Protein AF-A0A372RRL6-F1 (afdb_monomer_lite)

Foldseek 3Di:
DVVVVVVVVVVVVVVVVVVVVVCVVVVPCVCVVVVVVVVVVVVVVVVVVVVVVVLLVCLDPVSCVDPVCPPPDVVQVDSQNSVLVVCVVVVVVVLVVVCCCCPVVVVDDDDPPSPPDSHDDDDVVVVVVVVVVVVVVVVVVVVVVVVVVVPDDDDDDDDDDD

Secondary structure (DSSP, 8-state):
-HHHHHHHHHHHHHHHHHHHHHHHHTT-GGGHHHHHHHHHHHHHHHHHHHHHHHHHH--SGGGGGSGGGTTS-TTT--HHHHHHHHHHHHHHHHHHHHHIIIIIS--SPPPTTTT--SSPPP-HHHHHHHHHHHHHHHHHHHHHHHHHTT------------

pLDDT: mean 73.43, std 16.37, range [32.06, 94.75]

Radius of gyration: 29.28 Å; chains: 1; bounding box: 95×53×67 Å

Sequence (162 aa):
MKNLKMQIKSVQTERDRIEILLSEYLNDPTASTRNHAINQRYDAMWNLVKILLQEFDQTNESFLNSNTWKNVYRSQLTVEGVIQLKNCFSDGIVRMQAIYYEDVLKTRPTQPGRSKLGISRLKILNFQKELKEAKKNKKTTEYSQTMELRTQPQSIIEESSD

Structure (mmCIF, N/CA/C/O backbone):
data_AF-A0A372RRL6-F1
#
_entry.id   AF-A0A372RRL6-F1
#
loop_
_atom_site.group_PDB
_atom_site.id
_atom_site.type_symbol
_atom_site.label_atom_id
_atom_site.label_alt_id
_atom_site.label_comp_id
_atom_site.label_asym_id
_atom_site.label_entity_id
_atom_site.label_seq_id
_atom_site.pdbx_PDB_ins_code
_atom_site.Cartn_x
_atom_site.Cartn_y
_atom_site.Cartn_z
_atom_site.occupancy
_atom_site.B_iso_or_equiv
_atom_site.auth_seq_id
_atom_site.auth_comp_id
_atom_site.auth_asym_id
_atom_site.auth_atom_id
_atom_site.pdbx_PDB_model_num
ATOM 1 N N . MET A 1 1 ? 25.364 32.158 -26.503 1.00 56.59 1 MET A N 1
ATOM 2 C CA . MET A 1 1 ? 25.527 30.837 -27.165 1.00 56.59 1 MET A CA 1
ATOM 3 C C . MET A 1 1 ? 24.845 29.673 -26.424 1.00 56.59 1 MET A C 1
ATOM 5 O O . MET A 1 1 ? 24.100 28.942 -27.062 1.00 56.59 1 MET A O 1
ATOM 9 N N . LYS A 1 2 ? 25.017 29.497 -25.098 1.00 71.69 2 LYS A N 1
ATOM 10 C CA . LYS A 1 2 ? 24.359 28.403 -24.334 1.00 71.69 2 LYS A CA 1
ATOM 11 C C . LYS A 1 2 ? 22.819 28.430 -24.389 1.00 71.69 2 LYS A C 1
ATOM 13 O O . LYS A 1 2 ? 22.208 27.377 -24.513 1.00 71.69 2 LYS A O 1
ATOM 18 N N . ASN A 1 3 ? 22.210 29.619 -24.350 1.00 87.19 3 ASN A N 1
ATOM 19 C CA . ASN A 1 3 ? 20.752 29.791 -24.374 1.00 87.19 3 ASN A CA 1
ATOM 20 C C . ASN A 1 3 ? 20.128 29.330 -25.710 1.00 87.19 3 ASN A C 1
ATOM 22 O O . ASN A 1 3 ? 19.278 28.446 -25.707 1.00 87.19 3 ASN A O 1
ATOM 26 N N . LEU A 1 4 ? 20.658 29.802 -26.846 1.00 90.69 4 LEU A N 1
ATOM 27 C CA . LEU A 1 4 ? 20.205 29.394 -28.185 1.00 90.69 4 LEU A CA 1
ATOM 28 C C . LEU A 1 4 ? 20.269 27.871 -28.389 1.00 90.69 4 LEU A C 1
ATOM 30 O O . LEU A 1 4 ? 19.340 27.263 -28.904 1.00 90.69 4 LEU A O 1
ATOM 34 N N . LYS A 1 5 ? 21.348 27.228 -27.922 1.00 93.31 5 LYS A N 1
ATOM 35 C CA . LYS A 1 5 ? 21.511 25.768 -28.002 1.00 93.31 5 LYS A CA 1
ATOM 36 C C . LYS A 1 5 ? 20.446 25.015 -27.195 1.00 93.31 5 LYS A C 1
ATOM 38 O O . LYS A 1 5 ? 19.994 23.962 -27.633 1.00 93.31 5 LYS A O 1
ATOM 43 N N . MET A 1 6 ? 20.055 25.530 -26.026 1.00 92.75 6 MET A N 1
ATOM 44 C CA . MET A 1 6 ? 18.972 24.941 -25.229 1.00 92.75 6 MET A CA 1
ATOM 45 C C . MET A 1 6 ? 17.612 25.136 -25.897 1.00 92.75 6 MET A C 1
ATOM 47 O O . MET A 1 6 ? 16.834 24.189 -25.944 1.00 92.75 6 MET A O 1
ATOM 51 N N . GLN A 1 7 ? 17.354 26.315 -26.467 1.00 93.19 7 GLN A N 1
ATOM 52 C CA . GLN A 1 7 ? 16.123 26.583 -27.214 1.00 93.19 7 GLN A CA 1
ATOM 53 C C . GLN A 1 7 ? 15.995 25.658 -28.429 1.00 93.19 7 GLN A C 1
ATOM 55 O O . GLN A 1 7 ? 14.964 25.015 -28.594 1.00 93.19 7 GLN A O 1
ATOM 60 N N . ILE A 1 8 ? 17.065 25.498 -29.213 1.00 93.75 8 ILE A N 1
ATOM 61 C CA . ILE A 1 8 ? 17.093 24.581 -30.362 1.00 93.75 8 ILE A CA 1
ATOM 62 C C . ILE A 1 8 ? 16.804 23.142 -29.921 1.00 93.75 8 ILE A C 1
ATOM 64 O O . ILE A 1 8 ? 15.949 22.490 -30.511 1.00 93.75 8 ILE A O 1
ATOM 68 N N . LYS A 1 9 ? 17.445 22.659 -28.846 1.00 94.50 9 LYS A N 1
ATOM 69 C CA . LYS A 1 9 ? 17.163 21.319 -28.301 1.00 94.50 9 LYS A CA 1
ATOM 70 C C . LYS A 1 9 ? 15.717 21.161 -27.836 1.00 94.50 9 LYS A C 1
ATOM 72 O O . LYS A 1 9 ? 15.119 20.111 -28.053 1.00 94.50 9 LYS A O 1
ATOM 77 N N . SER A 1 10 ? 15.162 22.185 -27.193 1.00 91.00 10 SER A N 1
ATOM 78 C CA . SER A 1 10 ? 13.773 22.172 -26.739 1.00 91.00 10 SER A CA 1
ATOM 79 C C . SER A 1 10 ? 12.814 22.059 -27.921 1.00 91.00 10 SER A C 1
ATOM 81 O O . SER A 1 10 ? 11.921 21.222 -27.898 1.00 91.00 10 SER A O 1
ATOM 83 N N . VAL A 1 11 ? 13.034 22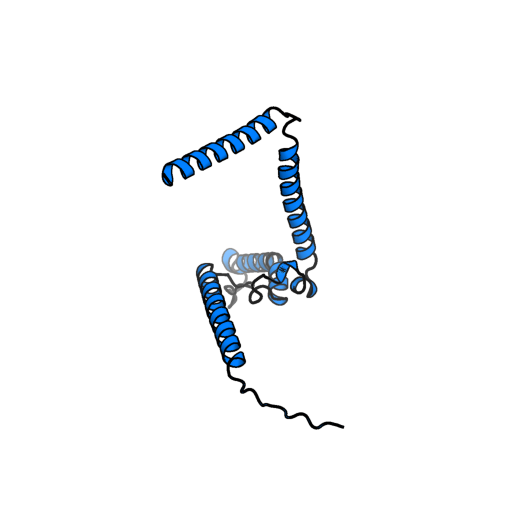.848 -28.976 1.00 94.31 11 VAL A N 1
ATOM 84 C CA . VAL A 1 11 ? 12.211 22.816 -30.195 1.00 94.31 11 VAL A CA 1
ATOM 85 C C . VAL A 1 11 ? 12.351 21.482 -30.927 1.00 94.31 11 VAL A C 1
ATOM 87 O O . VAL A 1 11 ? 11.351 20.936 -31.375 1.00 94.31 11 VAL A O 1
ATOM 90 N N . GLN A 1 12 ? 13.560 20.916 -31.004 1.00 90.44 12 GLN A N 1
ATOM 91 C CA . GLN A 1 12 ? 13.779 19.572 -31.555 1.00 90.44 12 GLN A CA 1
ATOM 92 C C . GLN A 1 12 ? 13.001 18.510 -30.770 1.00 90.44 12 GLN A C 1
ATOM 94 O O . GLN A 1 12 ? 12.332 17.678 -31.366 1.00 90.44 12 GLN A O 1
ATOM 99 N N . THR A 1 13 ? 13.006 18.598 -29.439 1.00 86.19 13 THR A N 1
ATOM 100 C CA . THR A 1 13 ? 12.255 17.669 -28.582 1.00 86.19 13 THR A CA 1
ATOM 101 C C . THR A 1 13 ? 10.743 17.791 -28.797 1.00 86.19 13 THR A C 1
ATOM 103 O O . THR A 1 13 ? 10.048 16.780 -28.839 1.00 86.19 13 THR A O 1
ATOM 106 N N . GLU A 1 14 ? 10.219 19.010 -28.948 1.00 85.56 14 GLU A N 1
ATOM 107 C CA . GLU A 1 14 ? 8.797 19.228 -29.247 1.00 85.56 14 GLU A CA 1
ATOM 108 C C . GLU A 1 14 ? 8.419 18.760 -30.658 1.00 85.56 14 GLU A C 1
ATOM 110 O O . GLU A 1 14 ? 7.386 18.116 -30.828 1.00 85.56 14 GLU A O 1
ATOM 115 N N . ARG A 1 15 ? 9.280 18.988 -31.660 1.00 89.69 15 ARG A N 1
ATOM 116 C CA . ARG A 1 15 ? 9.108 18.422 -33.007 1.00 89.69 15 ARG A CA 1
ATOM 117 C C . ARG A 1 15 ? 9.010 16.901 -32.940 1.00 89.69 15 ARG A C 1
ATOM 119 O O . ARG A 1 15 ? 8.083 16.337 -33.512 1.00 89.69 15 ARG A O 1
ATOM 126 N N . ASP A 1 16 ? 9.932 16.259 -32.227 1.00 81.94 16 ASP A N 1
ATOM 127 C CA . ASP A 1 16 ? 9.960 14.803 -32.111 1.00 81.94 16 ASP A CA 1
ATOM 128 C C . ASP A 1 16 ? 8.693 14.283 -31.421 1.00 81.94 16 ASP A C 1
ATOM 130 O O . ASP A 1 16 ? 8.149 13.280 -31.867 1.00 81.94 16 ASP A O 1
ATOM 134 N N . ARG A 1 17 ? 8.179 14.984 -30.393 1.00 82.19 17 ARG A N 1
ATOM 135 C CA . ARG A 1 17 ? 6.901 14.680 -29.714 1.00 82.19 17 ARG A CA 1
ATOM 136 C C . ARG A 1 17 ? 5.690 14.777 -30.647 1.00 82.19 17 ARG A C 1
ATOM 138 O O . ARG A 1 17 ? 4.871 13.861 -30.662 1.00 82.19 17 ARG A O 1
ATOM 145 N N . ILE A 1 18 ? 5.580 15.863 -31.416 1.00 83.44 18 ILE A N 1
ATOM 146 C CA . ILE A 1 18 ? 4.478 16.076 -32.372 1.00 83.44 18 ILE A CA 1
ATOM 147 C C . ILE A 1 18 ? 4.531 15.036 -33.494 1.00 83.44 18 ILE A C 1
ATOM 149 O O . ILE A 1 18 ? 3.496 14.518 -33.903 1.00 83.44 18 ILE A O 1
ATOM 153 N N . GLU A 1 19 ? 5.730 14.687 -33.958 1.00 82.19 19 GLU A N 1
ATOM 154 C CA . GLU A 1 19 ? 5.937 13.639 -34.957 1.00 82.19 19 GLU A CA 1
ATOM 155 C C . GLU A 1 19 ? 5.446 12.270 -34.451 1.00 82.19 19 GLU A C 1
ATOM 157 O O . GLU A 1 19 ? 4.845 11.532 -35.227 1.00 82.19 19 GLU A O 1
ATOM 162 N N . ILE A 1 20 ? 5.616 11.944 -33.153 1.00 75.19 20 ILE A N 1
ATOM 163 C CA . ILE A 1 20 ? 5.013 10.733 -32.547 1.00 75.19 20 ILE A CA 1
ATOM 164 C C . ILE A 1 20 ? 3.494 10.793 -32.660 1.00 75.19 20 ILE A C 1
ATOM 166 O O . ILE A 1 20 ? 2.878 9.889 -33.220 1.00 75.19 20 ILE A O 1
ATOM 170 N N . LEU A 1 21 ? 2.906 11.875 -32.149 1.00 75.56 21 LEU A N 1
ATOM 171 C CA . LEU A 1 21 ? 1.459 12.027 -32.054 1.00 75.56 21 LEU A CA 1
ATOM 172 C C . LEU A 1 21 ? 0.794 11.936 -33.434 1.00 75.56 21 LEU A C 1
ATOM 174 O O . LEU A 1 21 ? -0.250 11.308 -33.589 1.00 75.56 21 LEU A O 1
ATOM 178 N N . LEU A 1 22 ? 1.419 12.537 -34.449 1.00 80.56 22 LEU A N 1
ATOM 179 C CA . LEU A 1 22 ? 0.919 12.502 -35.817 1.00 80.56 22 LEU A CA 1
ATOM 180 C C . LEU A 1 22 ? 1.039 11.102 -36.433 1.00 80.56 22 LEU A C 1
ATOM 182 O O . LEU A 1 22 ? 0.110 10.661 -37.106 1.00 80.56 22 LEU A O 1
ATOM 186 N N . SER A 1 23 ? 2.141 10.388 -36.175 1.00 76.31 23 SER A N 1
ATOM 187 C CA . SER A 1 23 ? 2.310 9.008 -36.648 1.00 76.31 23 SER A CA 1
ATOM 188 C C . SER A 1 23 ? 1.300 8.036 -36.027 1.00 76.31 23 SER A C 1
ATOM 190 O O . SER A 1 23 ? 0.804 7.153 -36.724 1.00 76.31 23 SER A O 1
ATOM 192 N N . GLU A 1 24 ? 0.929 8.242 -34.757 1.00 70.69 24 GLU A N 1
ATOM 193 C CA . GLU A 1 24 ? -0.135 7.488 -34.082 1.00 70.69 24 GLU A CA 1
ATOM 194 C C . GLU A 1 24 ? -1.512 7.807 -34.674 1.00 70.69 24 GLU A C 1
ATOM 196 O O . GLU A 1 24 ? -2.264 6.895 -35.004 1.00 70.69 24 GLU A O 1
ATOM 201 N N . TYR A 1 25 ? -1.832 9.092 -34.869 1.00 75.00 25 TYR A N 1
ATOM 202 C CA . TYR A 1 25 ? -3.109 9.509 -35.458 1.00 75.00 25 TYR A CA 1
ATOM 203 C C . TYR A 1 25 ? -3.319 8.939 -36.870 1.00 75.00 25 TYR A C 1
ATOM 205 O O . TYR A 1 25 ? -4.434 8.572 -37.238 1.00 75.00 25 TYR A O 1
ATOM 213 N N . LEU A 1 26 ? -2.245 8.858 -37.660 1.00 80.38 26 LEU A N 1
ATOM 214 C CA . LEU A 1 26 ? -2.281 8.380 -39.043 1.00 80.38 26 LEU A CA 1
ATOM 215 C C . LEU A 1 26 ? -2.071 6.863 -39.185 1.00 80.38 26 LEU A C 1
ATOM 217 O O . LEU A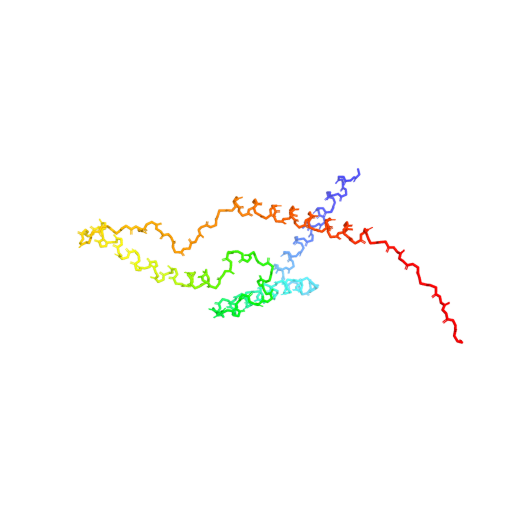 1 26 ? -2.151 6.364 -40.306 1.00 80.38 26 LEU A O 1
ATOM 221 N N . ASN A 1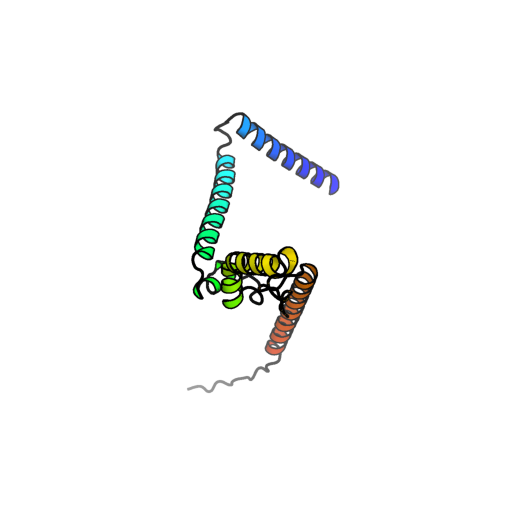 27 ? -1.824 6.130 -38.090 1.00 72.56 27 ASN A N 1
ATOM 222 C CA . ASN A 1 27 ? -1.455 4.707 -38.107 1.00 72.56 27 ASN A CA 1
ATOM 223 C C . ASN A 1 27 ? -0.316 4.394 -39.099 1.00 72.56 27 ASN A C 1
ATOM 225 O O . ASN A 1 27 ? -0.374 3.407 -39.833 1.00 72.56 27 ASN A O 1
ATOM 229 N N . ASP A 1 28 ? 0.715 5.243 -39.143 1.00 74.94 28 ASP A N 1
ATOM 230 C CA . ASP A 1 28 ? 1.830 5.091 -40.082 1.00 74.94 28 ASP A CA 1
ATOM 231 C C . ASP A 1 28 ? 2.765 3.937 -39.649 1.00 74.94 28 ASP A C 1
ATOM 233 O O . ASP A 1 28 ? 3.450 4.041 -38.623 1.00 74.94 28 ASP A O 1
ATOM 237 N N . PRO A 1 29 ? 2.851 2.831 -40.418 1.00 62.78 29 PRO A N 1
ATOM 238 C CA . PRO A 1 29 ? 3.684 1.683 -40.067 1.00 62.78 29 PRO A CA 1
ATOM 239 C C . PRO A 1 29 ? 5.189 1.969 -40.191 1.00 62.78 29 PRO A C 1
ATOM 241 O O . PRO A 1 29 ? 6.002 1.214 -39.654 1.00 62.78 29 PRO A O 1
ATOM 244 N N . THR A 1 30 ? 5.597 3.050 -40.864 1.00 65.31 30 THR A N 1
ATOM 245 C CA . THR A 1 30 ? 7.015 3.396 -41.052 1.00 65.31 30 THR A CA 1
ATOM 246 C C . THR A 1 30 ? 7.651 4.028 -39.8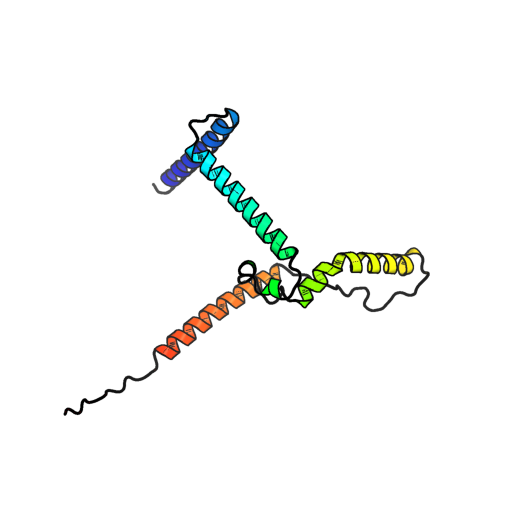10 1.00 65.31 30 THR A C 1
ATOM 248 O O . THR A 1 30 ? 8.869 3.953 -39.642 1.00 65.31 30 THR A O 1
ATOM 251 N N . ALA A 1 31 ? 6.846 4.505 -38.851 1.00 61.44 31 ALA A N 1
ATOM 252 C CA . ALA A 1 31 ? 7.297 4.961 -37.530 1.00 61.44 31 ALA A CA 1
ATOM 253 C C . ALA A 1 31 ? 7.695 3.809 -36.569 1.00 61.44 31 ALA A C 1
ATOM 255 O O . ALA A 1 31 ? 7.945 4.037 -35.381 1.00 61.44 31 ALA A O 1
ATOM 256 N N . SER A 1 32 ? 7.766 2.569 -37.075 1.00 55.19 32 SER A N 1
ATOM 257 C CA . SER A 1 32 ? 7.927 1.297 -36.346 1.00 55.19 32 SER A CA 1
ATOM 258 C C . SER A 1 32 ? 8.961 1.290 -35.212 1.00 55.19 32 SER A C 1
ATOM 260 O O . SER A 1 32 ? 8.675 0.758 -34.137 1.00 55.19 32 SER A O 1
ATOM 262 N N . THR A 1 33 ? 10.117 1.941 -35.377 1.00 57.44 33 THR A N 1
ATOM 263 C CA . THR A 1 33 ? 11.165 2.044 -34.340 1.00 57.44 33 THR A CA 1
ATOM 264 C C . THR A 1 33 ? 10.638 2.644 -33.029 1.00 57.44 33 THR A C 1
ATOM 266 O O . THR A 1 33 ? 11.126 2.326 -31.945 1.00 57.44 33 THR A O 1
ATOM 269 N N . ARG A 1 34 ? 9.612 3.498 -33.105 1.00 54.53 34 ARG A N 1
ATOM 270 C CA . ARG A 1 34 ? 9.026 4.221 -31.971 1.00 54.53 34 ARG A CA 1
ATOM 271 C C . ARG A 1 34 ? 7.841 3.478 -31.337 1.00 54.53 34 ARG A C 1
ATOM 273 O O . ARG A 1 34 ? 7.709 3.520 -30.114 1.00 54.53 34 ARG A O 1
ATOM 280 N N . ASN A 1 35 ? 7.083 2.702 -32.121 1.00 54.69 35 ASN A N 1
ATOM 281 C CA . ASN A 1 35 ? 6.079 1.754 -31.608 1.00 54.69 35 ASN A CA 1
ATOM 282 C C . ASN A 1 35 ? 6.718 0.720 -30.671 1.00 54.69 35 ASN A C 1
ATOM 284 O O . ASN A 1 35 ? 6.161 0.409 -29.621 1.00 54.69 35 ASN A O 1
ATOM 288 N N . HIS A 1 36 ? 7.936 0.262 -30.980 1.00 55.62 36 HIS A N 1
ATOM 289 C CA . HIS A 1 36 ? 8.705 -0.608 -30.085 1.00 55.62 36 HIS A CA 1
ATOM 290 C C . HIS A 1 36 ? 9.001 0.040 -28.727 1.00 55.62 36 HIS A C 1
ATOM 292 O O . HIS A 1 36 ? 8.862 -0.620 -27.703 1.00 55.62 36 HIS A O 1
ATOM 298 N N . ALA A 1 37 ? 9.354 1.329 -28.690 1.00 57.53 37 ALA A N 1
ATOM 299 C CA . ALA A 1 37 ? 9.635 2.036 -27.440 1.00 57.53 37 ALA A CA 1
ATOM 300 C C . ALA A 1 37 ? 8.370 2.279 -26.595 1.00 57.53 37 ALA A C 1
ATOM 302 O O . ALA A 1 37 ? 8.437 2.278 -25.365 1.00 57.53 37 ALA A O 1
ATOM 303 N N . ILE A 1 38 ? 7.216 2.483 -27.235 1.00 58.56 38 ILE A N 1
ATOM 304 C CA . ILE A 1 38 ? 5.920 2.640 -26.558 1.00 58.56 38 ILE A CA 1
ATOM 305 C C . ILE A 1 38 ? 5.437 1.293 -26.017 1.00 58.56 38 ILE A C 1
ATOM 307 O O . ILE A 1 38 ? 5.129 1.200 -24.829 1.00 58.56 38 ILE A O 1
ATOM 311 N N . ASN A 1 39 ? 5.468 0.243 -26.840 1.00 64.56 39 ASN A N 1
ATOM 312 C CA . ASN A 1 39 ? 5.143 -1.119 -26.415 1.00 64.56 39 ASN A CA 1
ATOM 313 C C . ASN A 1 39 ? 6.063 -1.568 -25.275 1.00 64.56 39 ASN A C 1
ATOM 315 O O . ASN A 1 39 ? 5.584 -2.061 -24.265 1.00 64.56 39 ASN A O 1
ATOM 319 N N . GLN A 1 40 ? 7.359 -1.251 -25.341 1.00 72.25 40 GLN A N 1
ATOM 320 C CA . GLN A 1 40 ? 8.301 -1.525 -24.256 1.00 72.25 40 GLN A CA 1
ATOM 321 C C . GLN A 1 40 ? 7.923 -0.822 -22.941 1.00 72.25 40 GLN A C 1
ATOM 323 O O . GLN A 1 40 ? 8.082 -1.400 -21.866 1.00 72.25 40 GLN A O 1
ATOM 328 N N . ARG A 1 41 ? 7.424 0.422 -22.988 1.00 71.06 41 ARG A N 1
ATOM 329 C CA . ARG A 1 41 ? 6.955 1.138 -21.786 1.00 71.06 41 ARG A CA 1
ATOM 330 C C . ARG A 1 41 ? 5.659 0.551 -21.244 1.00 71.06 41 ARG A C 1
ATOM 332 O O . ARG A 1 41 ? 5.523 0.426 -20.030 1.00 71.06 41 ARG A O 1
ATOM 339 N N . TYR A 1 42 ? 4.734 0.198 -22.132 1.00 76.44 42 TYR A N 1
ATOM 340 C CA . TYR A 1 42 ? 3.488 -0.472 -21.778 1.00 76.44 42 TYR A CA 1
ATOM 341 C C . TYR A 1 42 ? 3.777 -1.817 -21.104 1.00 76.44 42 TYR A C 1
ATOM 343 O O . TYR A 1 42 ? 3.317 -2.051 -19.989 1.00 76.44 42 TYR A O 1
ATOM 351 N N . ASP A 1 43 ? 4.632 -2.641 -21.706 1.00 80.94 43 ASP A N 1
ATOM 352 C CA . ASP A 1 43 ? 5.064 -3.929 -21.166 1.00 80.94 43 ASP A CA 1
ATOM 353 C C . ASP A 1 43 ? 5.778 -3.768 -19.823 1.00 80.94 43 ASP A C 1
ATOM 355 O O . ASP A 1 43 ? 5.490 -4.495 -18.874 1.00 80.94 43 ASP A O 1
ATOM 359 N N . ALA A 1 44 ? 6.669 -2.779 -19.696 1.00 78.19 44 ALA A N 1
ATOM 360 C CA . ALA A 1 44 ? 7.330 -2.478 -18.429 1.00 78.19 44 ALA A CA 1
ATOM 361 C C . ALA A 1 44 ? 6.324 -2.086 -17.332 1.00 78.19 44 ALA A C 1
ATOM 363 O O . ALA A 1 44 ? 6.428 -2.566 -16.202 1.00 78.19 44 ALA A O 1
ATOM 364 N N . MET A 1 45 ? 5.332 -1.255 -17.662 1.00 85.88 45 MET A N 1
ATOM 365 C CA . MET A 1 45 ? 4.280 -0.850 -16.729 1.00 85.88 45 MET A CA 1
ATOM 366 C C . MET A 1 45 ? 3.401 -2.037 -16.324 1.00 85.88 45 MET A C 1
ATOM 368 O O . MET A 1 45 ? 3.153 -2.235 -15.137 1.00 85.88 45 MET A O 1
ATOM 372 N N . TRP A 1 46 ? 2.968 -2.865 -17.274 1.00 90.69 46 TRP A N 1
ATOM 373 C CA . 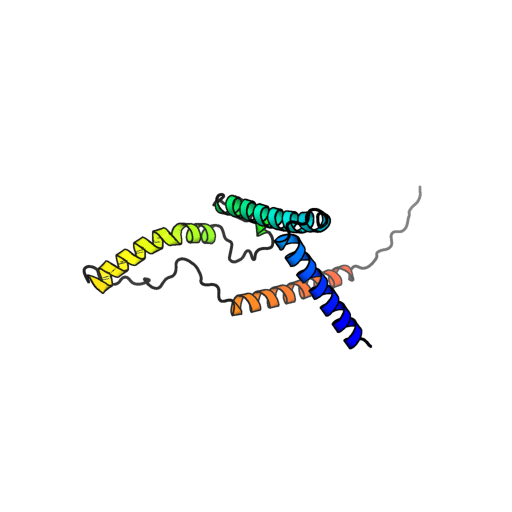TRP A 1 46 ? 2.155 -4.045 -16.973 1.00 90.69 46 TRP A CA 1
ATOM 374 C C . TRP A 1 46 ? 2.908 -5.106 -16.189 1.00 90.69 46 TRP A C 1
ATOM 376 O O . TRP A 1 46 ? 2.330 -5.728 -15.300 1.00 90.69 46 TRP A O 1
ATOM 386 N N . ASN A 1 47 ? 4.195 -5.294 -16.468 1.00 89.44 47 ASN A N 1
ATOM 387 C CA . ASN A 1 47 ? 5.039 -6.174 -15.670 1.00 89.44 47 ASN A CA 1
ATOM 388 C C . ASN A 1 47 ? 5.158 -5.663 -14.233 1.00 89.44 47 ASN A C 1
ATOM 390 O O . ASN A 1 47 ? 5.032 -6.457 -13.305 1.00 89.44 47 ASN A O 1
ATOM 394 N N . LEU A 1 48 ? 5.302 -4.349 -14.031 1.00 86.12 48 LEU A N 1
ATOM 395 C CA . LEU A 1 48 ? 5.268 -3.763 -12.693 1.00 86.12 48 LEU A CA 1
ATOM 396 C C . LEU A 1 48 ? 3.924 -4.017 -11.995 1.00 86.12 48 LEU A C 1
ATOM 398 O O . LEU A 1 48 ? 3.918 -4.443 -10.845 1.00 86.12 48 LEU A O 1
ATOM 402 N N . VAL A 1 49 ? 2.795 -3.808 -12.680 1.00 88.00 49 VAL A N 1
ATOM 403 C CA . VAL A 1 49 ? 1.457 -4.082 -12.123 1.00 88.00 49 VAL A CA 1
ATOM 404 C C . VAL A 1 49 ? 1.320 -5.548 -11.707 1.00 88.00 49 VAL A C 1
ATOM 406 O O . VAL A 1 49 ? 0.856 -5.821 -10.603 1.00 88.00 49 VAL A O 1
ATOM 409 N N . LYS A 1 50 ? 1.768 -6.492 -12.545 1.00 89.31 50 LYS A N 1
ATOM 410 C CA . LYS A 1 50 ? 1.749 -7.930 -12.230 1.00 89.31 50 LYS A CA 1
ATOM 411 C C . LYS A 1 50 ? 2.600 -8.265 -11.008 1.00 89.31 50 LYS A C 1
ATOM 413 O O . LYS A 1 50 ? 2.126 -8.986 -10.136 1.00 89.31 50 LYS A O 1
ATOM 418 N N . ILE A 1 51 ? 3.818 -7.721 -10.931 1.00 86.44 51 ILE A N 1
ATOM 419 C CA . ILE A 1 51 ? 4.700 -7.898 -9.769 1.00 86.44 51 ILE A CA 1
ATOM 420 C C . ILE A 1 51 ? 3.999 -7.380 -8.514 1.00 86.44 51 ILE A C 1
ATOM 422 O O . ILE A 1 51 ? 3.910 -8.100 -7.529 1.00 86.44 51 ILE A O 1
ATOM 426 N N . LEU A 1 52 ? 3.448 -6.165 -8.554 1.00 85.25 52 LEU A N 1
ATOM 427 C CA . LEU A 1 52 ? 2.770 -5.579 -7.399 1.00 85.25 52 LEU A CA 1
ATOM 428 C C . LEU A 1 52 ? 1.564 -6.411 -6.953 1.00 85.25 52 LEU A C 1
ATOM 430 O O . LEU A 1 52 ? 1.429 -6.659 -5.761 1.00 85.25 52 LEU A O 1
ATOM 434 N N . LEU A 1 53 ? 0.718 -6.868 -7.880 1.00 86.12 53 LEU A N 1
ATOM 435 C CA . LEU A 1 53 ? -0.424 -7.730 -7.555 1.00 86.12 53 LEU A CA 1
ATOM 436 C C . LEU A 1 53 ? 0.025 -9.016 -6.855 1.00 86.12 53 LEU A C 1
ATOM 438 O O . LEU A 1 53 ? -0.469 -9.330 -5.777 1.00 86.12 53 LEU A O 1
ATOM 442 N N . GLN A 1 54 ? 1.018 -9.703 -7.421 1.00 84.25 54 GLN A N 1
ATOM 443 C CA . GLN A 1 54 ? 1.559 -10.928 -6.838 1.00 84.25 54 GLN A CA 1
ATOM 444 C C . GLN A 1 54 ? 2.137 -10.693 -5.436 1.00 84.25 54 GLN A C 1
ATOM 446 O O . GLN A 1 54 ? 1.937 -11.507 -4.537 1.00 84.25 54 GLN A O 1
ATOM 451 N N . GLU A 1 55 ? 2.852 -9.588 -5.239 1.00 79.88 55 GLU A N 1
ATOM 452 C CA . GLU A 1 55 ? 3.416 -9.220 -3.941 1.00 79.88 55 GLU A CA 1
ATOM 453 C C . GLU A 1 55 ? 2.309 -8.946 -2.914 1.00 79.88 55 GLU A C 1
ATOM 455 O O . GLU A 1 55 ? 2.376 -9.450 -1.797 1.00 79.88 55 GLU A O 1
ATOM 460 N N . PHE A 1 56 ? 1.258 -8.207 -3.281 1.00 77.00 56 PHE A N 1
ATOM 461 C CA . PHE A 1 56 ? 0.140 -7.929 -2.374 1.00 77.00 56 PHE A CA 1
ATOM 462 C C . PHE A 1 56 ? -0.709 -9.165 -2.046 1.00 77.00 56 PHE A C 1
ATOM 464 O O . PHE A 1 56 ? -1.282 -9.213 -0.958 1.00 77.00 56 PHE A O 1
ATOM 471 N N . ASP A 1 57 ? -0.755 -10.170 -2.922 1.00 76.88 57 ASP A N 1
ATOM 472 C CA . ASP A 1 57 ? -1.426 -11.446 -2.646 1.00 76.88 57 ASP A CA 1
ATOM 473 C C . ASP A 1 57 ? -0.632 -12.321 -1.659 1.00 76.88 57 ASP A C 1
ATOM 475 O O . ASP A 1 57 ? -1.207 -13.051 -0.846 1.00 76.88 57 ASP A O 1
ATOM 479 N N . GLN A 1 58 ? 0.700 -12.228 -1.674 1.00 72.75 58 GLN A N 1
ATOM 480 C CA . GLN A 1 58 ? 1.594 -12.959 -0.774 1.00 72.75 58 GLN A CA 1
ATOM 481 C C . GLN A 1 58 ? 1.671 -12.277 0.601 1.00 72.75 58 GLN A C 1
ATOM 483 O O . GLN A 1 58 ? 2.728 -11.832 1.024 1.00 72.75 58 GLN A O 1
ATOM 488 N N . THR A 1 59 ? 0.561 -12.197 1.337 1.00 60.38 59 THR A N 1
ATOM 489 C CA . THR A 1 59 ? 0.450 -11.479 2.629 1.00 60.38 59 THR A CA 1
ATOM 490 C C . THR A 1 59 ? 1.154 -12.156 3.823 1.00 60.38 59 THR A C 1
ATOM 492 O O . THR A 1 59 ? 0.615 -12.173 4.929 1.00 60.38 59 THR A O 1
ATOM 495 N N . ASN A 1 60 ? 2.329 -12.753 3.619 1.00 65.56 60 ASN A N 1
ATOM 496 C CA . ASN A 1 60 ? 3.055 -13.557 4.609 1.00 65.56 60 ASN A CA 1
ATOM 497 C C . ASN A 1 60 ? 4.430 -12.927 4.905 1.00 65.56 60 ASN A C 1
ATOM 499 O O . ASN A 1 60 ? 4.846 -12.002 4.216 1.00 65.56 60 ASN A O 1
ATOM 503 N N . GLU A 1 61 ? 5.200 -13.460 5.862 1.00 62.66 61 GLU A N 1
ATOM 504 C CA . GLU A 1 61 ? 6.586 -13.015 6.138 1.00 62.66 61 GLU A CA 1
ATOM 505 C C . GLU A 1 61 ? 7.489 -12.972 4.889 1.00 62.66 61 GLU A C 1
ATOM 507 O O . GLU A 1 61 ? 8.405 -12.153 4.812 1.00 62.66 61 GLU A O 1
ATOM 512 N N . SER A 1 62 ? 7.189 -13.788 3.871 1.00 66.75 62 SER A N 1
ATOM 513 C CA . SER A 1 62 ? 7.869 -13.767 2.569 1.00 66.75 62 SER A CA 1
ATOM 514 C C . SER A 1 62 ? 7.743 -12.428 1.826 1.00 66.75 62 SER A C 1
ATOM 516 O O . SER A 1 62 ? 8.663 -12.068 1.093 1.00 66.75 62 SER A O 1
ATOM 518 N N . PHE A 1 63 ? 6.660 -11.670 2.049 1.00 68.69 63 PHE A N 1
ATOM 519 C CA . PHE A 1 63 ? 6.444 -10.328 1.496 1.00 68.69 63 PHE A CA 1
ATOM 520 C C . PHE A 1 63 ? 7.626 -9.407 1.794 1.00 68.69 63 PHE A C 1
ATOM 522 O O . PHE A 1 63 ? 8.143 -8.734 0.914 1.00 68.69 63 PHE A O 1
ATOM 529 N N . LEU A 1 64 ? 8.132 -9.424 3.030 1.00 69.50 64 LEU A N 1
ATOM 530 C CA . LEU A 1 64 ? 9.224 -8.539 3.446 1.00 69.50 64 LEU A CA 1
ATOM 531 C C . LEU A 1 64 ? 10.595 -8.954 2.905 1.00 69.50 64 LEU A C 1
ATOM 533 O O . LEU A 1 64 ? 11.534 -8.156 2.926 1.00 69.50 64 LEU A O 1
ATOM 537 N N . ASN A 1 65 ? 10.713 -10.193 2.429 1.00 70.62 65 ASN A N 1
ATOM 538 C CA . ASN A 1 65 ? 11.954 -10.752 1.904 1.00 70.62 65 ASN A CA 1
ATOM 539 C C . ASN A 1 65 ? 12.073 -10.611 0.382 1.00 70.62 65 ASN A C 1
ATOM 541 O O . ASN A 1 65 ? 13.136 -10.910 -0.174 1.00 70.62 65 ASN A O 1
ATOM 545 N N . SER A 1 66 ? 11.022 -10.145 -0.300 1.00 72.81 66 SER A N 1
ATOM 546 C CA . SER A 1 66 ? 11.066 -9.978 -1.746 1.00 72.81 66 SER A CA 1
ATOM 547 C C . SER A 1 66 ? 12.045 -8.875 -2.154 1.00 72.81 66 SER A C 1
ATOM 549 O O . SER A 1 66 ? 12.288 -7.889 -1.448 1.00 72.81 66 SER A O 1
ATOM 551 N N . ASN A 1 67 ? 12.657 -9.050 -3.327 1.00 73.19 67 ASN A N 1
ATOM 552 C CA . ASN A 1 67 ? 13.624 -8.090 -3.859 1.00 73.19 67 ASN A CA 1
ATOM 553 C C . ASN A 1 67 ? 12.979 -6.712 -4.107 1.00 73.19 67 ASN A C 1
ATOM 555 O O . ASN A 1 67 ? 13.663 -5.691 -4.044 1.00 73.19 67 ASN A O 1
ATOM 559 N N . THR A 1 68 ? 11.663 -6.703 -4.330 1.00 75.12 68 THR A N 1
ATOM 560 C CA . THR A 1 68 ? 10.813 -5.541 -4.598 1.00 75.12 68 THR A CA 1
ATOM 561 C C . THR A 1 68 ? 10.856 -4.529 -3.450 1.00 75.12 68 THR A C 1
ATOM 563 O O . THR A 1 68 ? 10.973 -3.325 -3.685 1.00 75.12 68 THR A O 1
ATOM 566 N N . TRP A 1 69 ? 10.865 -5.006 -2.201 1.00 75.19 69 TRP A N 1
ATOM 567 C CA . TRP A 1 69 ? 10.796 -4.150 -1.011 1.00 75.19 69 TRP A CA 1
ATOM 568 C C . TRP A 1 69 ? 12.146 -3.889 -0.338 1.00 75.19 69 TRP A C 1
ATOM 570 O O . TRP A 1 69 ? 12.205 -3.114 0.615 1.00 75.19 69 TRP A O 1
ATOM 580 N N . LYS A 1 70 ? 13.259 -4.452 -0.837 1.00 68.12 70 LYS A N 1
ATOM 581 C CA . LYS A 1 70 ? 14.596 -4.290 -0.218 1.00 68.12 70 LYS A CA 1
ATOM 582 C C . LYS A 1 70 ? 15.031 -2.834 -0.047 1.00 68.12 70 LYS A C 1
ATOM 584 O O . LYS A 1 70 ? 15.750 -2.519 0.898 1.00 68.12 70 LYS A O 1
ATOM 589 N N . ASN A 1 71 ? 14.589 -1.960 -0.949 1.00 66.25 71 ASN A N 1
ATOM 590 C CA . ASN A 1 71 ? 14.897 -0.529 -0.923 1.00 66.25 71 ASN A CA 1
ATOM 591 C C . ASN A 1 71 ? 13.790 0.321 -0.279 1.00 66.25 71 ASN A C 1
ATOM 593 O O . ASN A 1 71 ? 13.936 1.540 -0.178 1.00 66.25 71 ASN A O 1
ATOM 597 N N . VAL A 1 72 ? 12.685 -0.296 0.145 1.00 66.50 72 VAL A N 1
ATOM 598 C CA . VAL A 1 72 ? 11.596 0.395 0.833 1.00 66.50 72 VAL A CA 1
ATOM 599 C C . VAL A 1 72 ? 11.946 0.545 2.310 1.00 66.50 72 VAL A C 1
ATOM 601 O O . VAL A 1 72 ? 12.570 -0.314 2.930 1.00 66.50 72 VAL A O 1
ATOM 604 N N . TYR A 1 73 ? 11.602 1.707 2.863 1.00 59.47 73 TYR A N 1
ATOM 605 C CA . TYR A 1 73 ? 11.953 2.089 4.223 1.00 59.47 73 TYR A CA 1
ATOM 606 C C . TYR A 1 73 ? 11.315 1.123 5.237 1.00 59.47 73 TYR A C 1
ATOM 608 O O . TYR A 1 73 ? 10.110 1.148 5.482 1.00 59.47 73 TYR A O 1
ATOM 616 N N . ARG A 1 74 ? 12.148 0.249 5.814 1.00 64.00 74 ARG A N 1
ATOM 617 C CA . ARG A 1 74 ? 11.724 -0.928 6.588 1.00 64.00 74 ARG A CA 1
ATOM 618 C C . ARG A 1 74 ? 11.032 -0.597 7.919 1.00 64.00 74 ARG A C 1
ATOM 620 O O . ARG A 1 74 ? 10.379 -1.463 8.483 1.00 64.00 74 ARG A O 1
ATOM 627 N N . SER A 1 75 ? 11.133 0.634 8.430 1.00 64.69 75 SER A N 1
ATOM 628 C CA . SER A 1 75 ? 10.517 0.980 9.725 1.00 64.69 75 SER A CA 1
ATOM 629 C C . SER A 1 75 ? 8.984 0.986 9.693 1.00 64.69 75 SER A C 1
ATOM 631 O O . SER A 1 75 ? 8.360 0.863 10.742 1.00 64.69 75 SER A O 1
ATOM 633 N N . GLN A 1 76 ? 8.378 1.117 8.508 1.00 64.06 76 GLN A N 1
ATOM 634 C CA . GLN A 1 76 ? 6.919 1.147 8.336 1.00 64.06 76 GLN A CA 1
ATOM 635 C C . GLN A 1 76 ? 6.370 -0.114 7.666 1.00 64.06 76 GLN A C 1
ATOM 637 O O . GLN A 1 76 ? 5.188 -0.414 7.805 1.00 64.06 76 GLN A O 1
ATOM 642 N N . LEU A 1 77 ? 7.223 -0.858 6.961 1.00 74.00 77 LEU A N 1
ATOM 643 C CA . LEU A 1 77 ? 6.865 -2.111 6.309 1.00 74.00 77 LEU A CA 1
ATOM 644 C C . LEU A 1 77 ? 7.249 -3.283 7.223 1.00 74.00 77 LEU A C 1
ATOM 646 O O . LEU A 1 77 ? 8.259 -3.952 7.014 1.00 74.00 77 LEU A O 1
ATOM 650 N N . THR A 1 78 ? 6.468 -3.473 8.287 1.00 78.50 78 THR A N 1
ATOM 651 C CA . THR A 1 78 ? 6.599 -4.594 9.231 1.00 78.50 78 THR A CA 1
ATOM 652 C C . THR A 1 78 ? 5.504 -5.628 8.983 1.00 78.50 78 THR A C 1
ATOM 654 O O . THR A 1 78 ? 4.466 -5.304 8.408 1.00 78.50 78 THR A O 1
ATOM 657 N N . VAL A 1 79 ? 5.708 -6.870 9.437 1.00 77.25 79 VAL A N 1
ATOM 658 C CA . VAL A 1 79 ? 4.709 -7.949 9.298 1.00 77.25 79 VAL A CA 1
ATOM 659 C C . VAL A 1 79 ? 3.394 -7.525 9.952 1.00 77.25 79 VAL A C 1
ATOM 661 O O . VAL A 1 79 ? 2.337 -7.587 9.333 1.00 77.25 79 VAL A O 1
ATOM 664 N N . GLU A 1 80 ? 3.490 -6.987 11.168 1.00 80.19 80 GLU A N 1
ATOM 665 C CA . GLU A 1 80 ? 2.360 -6.447 11.924 1.00 80.19 80 GLU A CA 1
ATOM 666 C C . GLU A 1 80 ? 1.645 -5.316 11.167 1.00 80.19 80 GLU A C 1
ATOM 668 O O . GLU A 1 80 ? 0.421 -5.312 11.061 1.00 80.19 80 GLU A O 1
ATOM 673 N N . GLY A 1 81 ? 2.397 -4.385 10.570 1.00 80.38 81 GLY A N 1
ATOM 674 C CA . GLY A 1 81 ? 1.827 -3.292 9.781 1.00 80.38 81 GLY A CA 1
ATOM 675 C C . GLY A 1 81 ? 1.076 -3.778 8.538 1.00 80.38 81 GLY A C 1
ATOM 676 O O . GLY A 1 81 ? 0.024 -3.234 8.205 1.00 80.38 81 GLY A O 1
ATOM 677 N N . VAL A 1 82 ? 1.571 -4.830 7.877 1.00 78.94 82 VAL A N 1
ATOM 678 C CA . VAL A 1 82 ? 0.902 -5.455 6.722 1.00 78.94 82 VAL A CA 1
ATOM 679 C C . VAL A 1 82 ? -0.391 -6.154 7.147 1.00 78.94 82 VAL A C 1
ATOM 681 O O . VAL A 1 82 ? -1.421 -5.978 6.495 1.00 78.94 82 VAL A O 1
ATOM 684 N N . ILE A 1 83 ? -0.374 -6.886 8.265 1.00 80.88 83 ILE A N 1
ATOM 685 C CA . ILE A 1 83 ? -1.571 -7.531 8.828 1.00 80.88 83 ILE A CA 1
ATOM 686 C C . ILE A 1 83 ? -2.631 -6.478 9.180 1.00 80.88 83 ILE A C 1
ATOM 688 O O . ILE A 1 83 ? -3.791 -6.604 8.783 1.00 80.88 83 ILE A O 1
ATOM 692 N N . GLN A 1 84 ? -2.234 -5.400 9.861 1.00 83.56 84 GLN A N 1
ATOM 693 C CA . GLN A 1 84 ? -3.133 -4.296 10.206 1.00 83.56 84 GLN A CA 1
ATOM 694 C C . GLN A 1 84 ? -3.700 -3.603 8.961 1.00 83.56 84 GLN A C 1
ATOM 696 O O . GLN A 1 84 ? -4.885 -3.268 8.929 1.00 83.56 84 GLN A O 1
ATOM 701 N N . LEU A 1 85 ? -2.890 -3.418 7.912 1.00 83.25 85 LEU A N 1
ATOM 702 C CA . LEU A 1 85 ? -3.350 -2.854 6.642 1.00 83.25 85 LEU A CA 1
ATOM 703 C C . LEU A 1 85 ? -4.419 -3.728 5.985 1.00 83.25 85 LEU A C 1
ATOM 705 O O . LEU A 1 85 ? -5.450 -3.205 5.561 1.00 83.25 85 LEU A O 1
ATOM 709 N N . LYS A 1 86 ? -4.208 -5.046 5.963 1.00 82.31 86 LYS A N 1
ATOM 710 C CA . LYS A 1 86 ? -5.160 -6.018 5.413 1.00 82.31 86 LYS A CA 1
ATOM 711 C C . LYS A 1 86 ? -6.502 -5.984 6.150 1.00 82.31 86 LYS A C 1
ATOM 713 O O . LYS A 1 86 ? -7.554 -5.986 5.515 1.00 82.31 86 LYS A O 1
ATOM 718 N N . ASN A 1 87 ? -6.464 -5.887 7.476 1.00 86.56 87 ASN A N 1
ATOM 719 C CA . ASN A 1 87 ? -7.662 -5.915 8.319 1.00 86.56 87 ASN A CA 1
ATOM 720 C C . ASN A 1 87 ? -8.332 -4.538 8.482 1.00 86.56 87 ASN A C 1
ATOM 722 O O . ASN A 1 87 ? -9.447 -4.440 8.986 1.00 86.56 87 ASN A O 1
ATOM 726 N N . CYS A 1 88 ? -7.702 -3.454 8.016 1.00 86.81 88 CYS A N 1
ATOM 727 C CA . CYS A 1 88 ? -8.180 -2.084 8.219 1.00 86.81 88 CYS A CA 1
ATOM 728 C C . CYS A 1 88 ? -9.626 -1.859 7.762 1.00 86.81 88 CYS A C 1
ATOM 730 O O . CYS A 1 88 ? -10.373 -1.119 8.411 1.00 86.81 88 CYS A O 1
ATOM 732 N N . PHE A 1 89 ? -10.013 -2.488 6.649 1.00 88.75 89 PHE A N 1
ATOM 733 C CA . PHE A 1 89 ? -11.354 -2.366 6.089 1.00 88.75 89 PHE A CA 1
ATOM 734 C C . PHE A 1 89 ? -12.399 -3.075 6.956 1.00 88.75 89 PHE A C 1
ATOM 736 O O . PHE A 1 89 ? -13.363 -2.437 7.382 1.00 88.75 89 PHE A O 1
ATOM 743 N N . SER A 1 90 ? -12.189 -4.356 7.275 1.00 90.81 90 SER A N 1
ATOM 744 C CA . SER A 1 90 ? -13.089 -5.125 8.143 1.00 90.81 90 SER A CA 1
ATOM 745 C C . SER A 1 90 ? -13.200 -4.494 9.529 1.00 90.81 90 SER A C 1
ATOM 747 O O . SER A 1 90 ? -14.304 -4.251 10.015 1.00 90.81 90 SER A O 1
ATOM 749 N N . ASP A 1 91 ? -12.067 -4.115 10.119 1.00 89.81 91 ASP A N 1
ATOM 750 C CA . ASP A 1 91 ? -12.025 -3.432 11.412 1.00 89.81 91 ASP A CA 1
ATOM 751 C C . ASP A 1 91 ? -12.711 -2.065 11.329 1.00 89.81 91 ASP A C 1
ATOM 753 O O . ASP A 1 91 ? -13.345 -1.605 12.278 1.00 89.81 91 ASP A O 1
ATOM 757 N N . GLY A 1 92 ? -12.605 -1.399 10.177 1.00 89.69 92 GLY A N 1
ATOM 758 C CA . GLY A 1 92 ? -13.290 -0.149 9.877 1.00 89.69 92 GLY A CA 1
ATOM 759 C C . GLY A 1 92 ? -14.804 -0.277 9.920 1.00 89.69 92 GLY A C 1
ATOM 760 O O . GLY A 1 92 ? -15.448 0.566 10.543 1.00 89.69 92 GLY A O 1
ATOM 761 N N . ILE A 1 93 ? -15.360 -1.339 9.337 1.00 92.31 93 ILE A N 1
ATOM 762 C CA . ILE A 1 93 ? -16.800 -1.620 9.386 1.00 92.31 93 ILE A CA 1
ATOM 763 C C . ILE A 1 93 ? -17.253 -1.810 10.835 1.00 92.31 93 ILE A C 1
ATOM 765 O O . ILE A 1 93 ? -18.204 -1.158 11.267 1.00 92.31 93 ILE A O 1
ATOM 769 N N . VAL A 1 94 ? -16.542 -2.642 11.603 1.00 91.50 94 VAL A N 1
ATOM 770 C CA . VAL A 1 94 ? -16.866 -2.899 13.017 1.00 91.50 94 VAL A CA 1
ATOM 771 C C . VAL A 1 94 ? -16.828 -1.602 13.828 1.00 91.50 94 VAL A C 1
ATOM 773 O O . VAL A 1 94 ? -17.754 -1.317 14.590 1.00 91.50 94 VAL A O 1
ATOM 776 N N . ARG A 1 95 ? -15.804 -0.761 13.622 1.00 89.31 95 ARG A N 1
ATOM 777 C CA . ARG A 1 95 ? -15.718 0.557 14.272 1.00 89.31 95 ARG A CA 1
ATOM 778 C C . ARG A 1 95 ? -16.870 1.475 13.873 1.00 89.31 95 ARG A C 1
ATOM 780 O O . ARG A 1 95 ? -17.433 2.132 14.741 1.00 89.31 95 ARG A O 1
ATOM 787 N N . MET A 1 96 ? -17.228 1.545 12.590 1.00 91.38 96 MET A N 1
ATOM 788 C CA . MET A 1 96 ? -18.336 2.391 12.127 1.00 91.38 96 MET A CA 1
ATOM 789 C C . MET A 1 96 ? -19.672 1.956 12.734 1.00 91.38 96 MET A C 1
ATOM 791 O O . MET A 1 96 ? -20.445 2.804 13.173 1.00 91.38 96 MET A O 1
ATOM 795 N N . GLN A 1 97 ? -19.920 0.648 12.823 1.00 93.00 97 GLN A N 1
ATOM 796 C CA . GLN A 1 97 ? -21.109 0.116 13.488 1.00 93.00 97 GLN A CA 1
ATOM 797 C C . GLN A 1 97 ? -21.127 0.468 14.978 1.00 93.00 97 GLN A C 1
ATOM 799 O O . GLN A 1 97 ? -22.148 0.937 15.476 1.00 93.00 97 GLN A O 1
ATOM 804 N N . ALA A 1 98 ? -20.005 0.306 15.686 1.00 91.19 98 ALA A N 1
ATOM 805 C CA . ALA A 1 98 ? -19.905 0.693 17.094 1.00 91.19 98 ALA A CA 1
ATOM 806 C C . ALA A 1 98 ? -20.226 2.185 17.298 1.00 91.19 98 ALA A C 1
ATOM 808 O O . ALA A 1 98 ? -21.071 2.522 18.126 1.00 91.19 98 ALA A O 1
ATOM 809 N N . ILE A 1 99 ? -19.649 3.059 16.465 1.00 91.50 99 ILE A N 1
ATOM 810 C CA . ILE A 1 99 ? -19.916 4.505 16.476 1.00 91.50 99 ILE A CA 1
ATOM 811 C C . ILE A 1 99 ? -21.403 4.802 16.271 1.00 91.50 99 ILE A C 1
ATOM 813 O O . ILE A 1 99 ? -21.963 5.649 16.961 1.00 91.50 99 ILE A O 1
ATOM 817 N N . TYR A 1 100 ? -22.057 4.104 15.344 1.00 94.12 100 TYR A N 1
ATOM 818 C CA . TYR A 1 100 ? -23.482 4.283 15.092 1.00 94.12 100 TYR A CA 1
ATOM 819 C C . TYR A 1 100 ? -24.341 3.939 16.324 1.00 94.12 100 TYR A C 1
ATOM 821 O O . TYR A 1 100 ? -25.219 4.718 16.704 1.00 94.12 100 TYR A O 1
ATOM 829 N N . TYR A 1 101 ? -24.063 2.815 16.992 1.00 94.38 101 TYR A N 1
ATOM 830 C CA . TYR A 1 101 ? -24.793 2.418 18.203 1.00 94.38 101 TYR A CA 1
ATOM 831 C C . TYR A 1 101 ? -24.546 3.352 19.397 1.00 94.38 101 TYR A C 1
ATOM 833 O O . TYR A 1 101 ? -25.470 3.569 20.187 1.00 94.38 101 TYR A O 1
ATOM 841 N N . GLU A 1 102 ? -23.331 3.888 19.525 1.00 92.88 102 GLU A N 1
ATOM 842 C CA . GLU A 1 102 ? -22.923 4.801 20.599 1.00 92.88 102 GLU A CA 1
ATOM 843 C C . GLU A 1 102 ? -23.465 6.226 20.400 1.00 92.88 102 GLU A C 1
ATOM 845 O O . GLU A 1 102 ? -24.085 6.777 21.307 1.00 92.88 102 GLU A O 1
ATOM 850 N N . ASP A 1 103 ? -23.282 6.820 19.217 1.00 93.12 103 ASP A N 1
ATOM 851 C CA . ASP A 1 103 ? -23.540 8.253 19.004 1.00 93.12 103 ASP A CA 1
ATOM 852 C C . ASP A 1 103 ? -24.931 8.545 18.445 1.00 93.12 103 ASP A C 1
ATOM 854 O O . ASP A 1 103 ? -25.560 9.536 18.825 1.00 93.12 103 ASP A O 1
ATOM 858 N N . VAL A 1 104 ? -25.401 7.708 17.515 1.00 94.00 104 VAL A N 1
ATOM 859 C CA . VAL A 1 104 ? -26.660 7.951 16.798 1.00 94.00 104 VAL A CA 1
ATOM 860 C C . VAL A 1 104 ? -27.817 7.338 17.568 1.00 94.00 104 VAL A C 1
ATOM 862 O O . VAL A 1 104 ? -28.765 8.036 17.917 1.00 94.00 104 VAL A O 1
ATOM 865 N N . LEU A 1 105 ? -27.724 6.040 17.868 1.00 94.75 105 LEU A N 1
ATOM 866 C CA . LEU A 1 105 ? -28.783 5.330 18.586 1.00 94.75 105 LEU A CA 1
ATOM 867 C C . LEU A 1 105 ? -28.689 5.483 20.107 1.00 94.75 105 LEU A C 1
ATOM 869 O O . LEU A 1 105 ? -29.687 5.268 20.788 1.00 94.75 105 LEU A O 1
ATOM 873 N N . LYS A 1 106 ? -27.511 5.832 20.647 1.00 93.62 106 LYS A N 1
ATOM 874 C CA . LYS A 1 106 ? -27.253 5.969 22.095 1.00 93.62 106 LYS A CA 1
ATOM 875 C C . LYS A 1 106 ? -27.661 4.738 22.914 1.00 93.62 106 LYS A C 1
ATOM 877 O O . LYS A 1 106 ? -28.053 4.837 24.072 1.00 93.62 106 LYS A O 1
ATOM 882 N N . THR A 1 107 ? -27.557 3.562 22.300 1.00 93.06 107 THR A N 1
ATOM 883 C CA . THR A 1 107 ? -27.896 2.266 22.922 1.00 93.06 107 THR A CA 1
ATOM 884 C C . THR A 1 107 ? -26.726 1.666 23.698 1.00 93.06 107 THR A C 1
ATOM 886 O O . THR A 1 107 ? -26.905 0.709 24.448 1.00 93.06 107 THR A O 1
ATOM 889 N N . ARG A 1 108 ? -25.516 2.211 23.517 1.00 89.56 108 ARG A N 1
ATOM 890 C CA . ARG A 1 108 ? -24.280 1.782 24.178 1.00 89.56 108 ARG A CA 1
ATOM 891 C C . ARG A 1 108 ? -23.496 3.000 24.676 1.00 89.56 108 ARG A C 1
ATOM 893 O O . ARG A 1 108 ? -23.546 4.042 24.025 1.00 89.56 108 ARG A O 1
ATOM 900 N N . PRO A 1 109 ? -22.767 2.887 25.800 1.00 87.69 109 PRO A N 1
ATOM 901 C CA . PRO A 1 109 ? -21.906 3.961 26.281 1.00 87.69 109 PRO A CA 1
ATOM 902 C C . PRO A 1 109 ? -20.660 4.107 25.400 1.00 87.69 109 PRO A C 1
ATOM 904 O O . PRO A 1 109 ? -20.128 3.113 24.898 1.00 87.69 109 PRO A O 1
ATOM 907 N N . THR A 1 110 ? -20.173 5.341 25.258 1.00 86.38 110 THR A N 1
ATOM 908 C CA . THR A 1 110 ? -18.953 5.651 24.502 1.00 86.38 110 THR A CA 1
ATOM 909 C C . THR A 1 110 ? -17.738 4.961 25.112 1.00 86.38 110 THR A C 1
ATOM 911 O O . THR A 1 110 ? -17.460 5.114 26.304 1.00 86.38 110 THR A O 1
ATOM 914 N N . GLN A 1 111 ? -16.989 4.231 24.288 1.00 84.12 111 GLN A N 1
ATOM 915 C CA . GLN A 1 111 ? -15.828 3.477 24.758 1.00 84.12 111 GLN A CA 1
ATOM 916 C C . GLN A 1 111 ? -14.543 4.333 24.779 1.00 84.12 111 GLN A C 1
ATOM 918 O O . GLN A 1 111 ? -14.253 5.054 23.814 1.00 84.12 111 GLN A O 1
ATOM 923 N N . PRO A 1 112 ? -13.717 4.248 25.842 1.00 80.12 112 PRO A N 1
ATOM 924 C CA . PRO A 1 112 ? -12.401 4.879 25.866 1.00 80.12 112 PRO A CA 1
ATOM 925 C C . PRO A 1 112 ? -11.467 4.235 24.828 1.00 80.12 112 PRO A C 1
ATOM 927 O O . PRO A 1 112 ? -11.493 3.029 24.601 1.00 80.12 112 PRO A O 1
ATOM 930 N N . GLY A 1 113 ? -10.626 5.043 24.176 1.00 74.38 113 GLY A N 1
ATOM 931 C CA . GLY A 1 113 ? -9.707 4.565 23.131 1.00 74.38 113 GLY A CA 1
ATOM 932 C C . GLY A 1 113 ? -10.295 4.517 21.714 1.00 74.38 113 GLY A C 1
ATOM 933 O O . GLY A 1 113 ? -9.590 4.136 20.784 1.00 74.38 113 GLY A O 1
ATOM 934 N N . ARG A 1 114 ? -11.533 4.988 21.513 1.00 74.94 114 ARG A N 1
ATOM 935 C CA . ARG A 1 114 ? -12.196 5.112 20.199 1.00 74.94 114 ARG A CA 1
ATOM 936 C C . ARG A 1 114 ? -11.397 5.892 19.142 1.00 74.94 114 ARG A C 1
ATOM 938 O O . ARG A 1 114 ? -11.545 5.650 17.947 1.00 74.94 114 ARG A O 1
ATOM 945 N N . SER A 1 115 ? -10.552 6.833 19.561 1.00 77.38 115 SER A N 1
ATOM 946 C CA . SER A 1 115 ? -9.696 7.630 18.670 1.00 77.38 115 SER A CA 1
ATOM 947 C C . SER A 1 115 ? -8.402 6.922 18.256 1.00 77.38 115 SER A C 1
ATOM 949 O O . SER A 1 115 ? -7.660 7.445 17.420 1.00 77.38 115 SER A O 1
ATOM 951 N N . LYS A 1 116 ? -8.107 5.745 18.824 1.00 81.00 116 LYS A N 1
ATOM 952 C CA . LYS A 1 116 ? -6.897 4.993 18.506 1.00 81.00 116 LYS A CA 1
ATOM 953 C C . LYS A 1 116 ? -7.000 4.444 17.086 1.00 81.00 116 LYS A C 1
ATOM 955 O O . LYS A 1 116 ? -7.892 3.667 16.756 1.00 81.00 116 LYS A O 1
ATOM 960 N N . LEU A 1 117 ? -6.069 4.858 16.238 1.00 77.19 117 LEU A N 1
ATOM 961 C CA . LEU A 1 117 ? -5.958 4.338 14.883 1.00 77.19 117 LEU A CA 1
ATOM 962 C C . LEU A 1 117 ? -5.222 3.000 14.912 1.00 77.19 117 LEU A C 1
ATOM 964 O O . LEU A 1 117 ? -4.200 2.873 15.583 1.00 77.19 117 LEU A O 1
ATOM 968 N N . GLY A 1 118 ? -5.734 2.030 14.154 1.00 74.56 118 GLY A N 1
ATOM 969 C CA . GLY A 1 118 ? -5.071 0.740 13.963 1.00 74.56 118 GLY A CA 1
ATOM 970 C C . GLY A 1 118 ? -3.814 0.831 13.099 1.00 74.56 118 GLY A C 1
ATOM 971 O O . GLY A 1 118 ? -2.989 -0.058 13.165 1.00 74.56 118 GLY A O 1
ATOM 972 N N . ILE A 1 119 ? -3.648 1.908 12.321 1.00 74.56 119 ILE A N 1
ATOM 973 C CA . ILE A 1 119 ? -2.480 2.130 11.461 1.00 74.56 119 ILE A CA 1
ATOM 974 C C . ILE A 1 119 ? -1.932 3.529 11.722 1.00 74.56 119 ILE A C 1
ATOM 976 O O . ILE A 1 119 ? -2.673 4.520 11.721 1.00 74.56 119 ILE A O 1
ATOM 980 N N . SER A 1 120 ? -0.618 3.611 11.919 1.00 74.31 120 SER A N 1
ATOM 981 C CA . SER A 1 120 ? 0.093 4.875 12.094 1.00 74.31 120 SER A CA 1
ATOM 982 C C . SER A 1 120 ? -0.017 5.746 10.846 1.00 74.31 120 SER A C 1
ATOM 984 O O . SER A 1 120 ? 0.315 5.332 9.737 1.00 74.31 120 SER A O 1
ATOM 986 N N . ARG A 1 121 ? -0.449 6.997 11.024 1.00 76.88 121 ARG A N 1
ATOM 987 C CA . ARG A 1 121 ? -0.468 7.972 9.928 1.00 76.88 121 ARG A CA 1
ATOM 988 C C . ARG A 1 121 ? 0.944 8.464 9.645 1.00 76.88 121 ARG A C 1
ATOM 990 O O . ARG A 1 121 ? 1.560 9.105 10.498 1.00 76.88 121 ARG A O 1
ATOM 997 N N . LEU A 1 122 ? 1.414 8.249 8.421 1.00 76.69 122 LEU A N 1
ATOM 998 C CA . LEU A 1 122 ? 2.659 8.842 7.959 1.00 76.69 122 LEU A CA 1
ATOM 999 C C . LEU A 1 122 ? 2.474 10.340 7.693 1.00 76.69 122 LEU A C 1
ATOM 1001 O O . LEU A 1 122 ? 1.670 10.747 6.855 1.00 76.69 122 LEU A O 1
ATOM 1005 N N . LYS A 1 123 ? 3.264 11.179 8.367 1.00 82.38 123 LYS A N 1
ATOM 1006 C CA . LYS A 1 123 ? 3.398 12.599 8.017 1.00 82.38 123 LYS A CA 1
ATOM 1007 C C . LYS A 1 123 ? 4.553 12.764 7.034 1.00 82.38 123 LYS A C 1
ATOM 1009 O O . LYS A 1 123 ? 5.706 12.561 7.408 1.00 82.38 123 LYS A O 1
ATOM 1014 N N . ILE A 1 124 ? 4.255 13.198 5.807 1.00 80.25 124 ILE A N 1
ATOM 1015 C CA . ILE A 1 124 ? 5.245 13.365 4.722 1.00 80.25 124 ILE A CA 1
ATOM 1016 C C . ILE A 1 124 ? 6.423 14.251 5.158 1.00 80.25 124 ILE A C 1
ATOM 1018 O O . ILE A 1 124 ? 7.574 13.935 4.872 1.00 80.25 124 ILE A O 1
ATOM 1022 N N . LEU A 1 125 ? 6.156 15.331 5.899 1.00 81.81 125 LEU A N 1
ATOM 1023 C CA . LEU A 1 125 ? 7.204 16.225 6.406 1.00 81.81 125 LEU A CA 1
ATOM 1024 C C . LEU A 1 125 ? 8.180 15.520 7.358 1.00 81.81 125 LEU A C 1
ATOM 1026 O O . LEU A 1 125 ? 9.379 15.781 7.300 1.00 81.81 125 LEU A O 1
ATOM 1030 N N . ASN A 1 126 ? 7.685 14.622 8.213 1.00 80.06 126 ASN A N 1
ATOM 1031 C CA . ASN A 1 126 ? 8.529 13.858 9.133 1.00 80.06 126 ASN A CA 1
ATOM 1032 C C . ASN A 1 126 ? 9.355 12.829 8.357 1.00 80.06 126 ASN A C 1
ATOM 1034 O O . ASN A 1 126 ? 10.568 12.769 8.522 1.00 80.06 126 ASN A O 1
ATOM 1038 N N . PHE A 1 127 ? 8.722 12.132 7.412 1.00 77.94 127 PHE A N 1
ATOM 1039 C CA . PHE A 1 127 ? 9.397 11.186 6.527 1.00 77.94 127 PHE A CA 1
ATOM 1040 C C . PHE A 1 127 ? 10.545 11.827 5.732 1.00 77.94 127 PHE A C 1
ATOM 1042 O O . PHE A 1 127 ? 11.637 11.275 5.622 1.00 77.94 127 PHE A O 1
ATOM 1049 N N . GLN A 1 128 ? 10.331 13.033 5.200 1.00 81.38 128 GLN A N 1
ATOM 1050 C CA . GLN A 1 128 ? 11.373 13.766 4.480 1.00 81.38 128 GLN A CA 1
ATOM 1051 C C . GLN A 1 128 ? 12.547 14.169 5.383 1.00 81.38 128 GLN A C 1
ATOM 1053 O O . GLN A 1 128 ? 13.683 14.210 4.906 1.00 81.38 128 GLN A O 1
ATOM 1058 N N . LYS A 1 129 ? 12.297 14.476 6.663 1.00 82.38 129 LYS A N 1
ATOM 1059 C CA . LYS A 1 129 ? 13.357 14.750 7.646 1.00 82.38 129 LYS A CA 1
ATOM 1060 C C . LYS A 1 129 ? 14.151 13.481 7.959 1.00 82.38 129 LYS A C 1
ATOM 1062 O O . LYS A 1 129 ? 15.368 13.502 7.803 1.00 82.38 129 LYS A O 1
ATOM 1067 N N . GLU A 1 130 ? 13.472 12.373 8.250 1.00 79.38 130 GLU A N 1
ATOM 1068 C CA . GLU A 1 130 ? 14.094 11.063 8.502 1.00 79.38 130 GLU A CA 1
ATOM 1069 C C . GLU A 1 130 ? 14.962 10.602 7.321 1.00 79.38 130 GLU A C 1
ATOM 1071 O O . GLU A 1 130 ? 16.096 10.165 7.508 1.00 79.38 130 GLU A O 1
ATOM 1076 N N . LEU A 1 131 ? 14.490 10.775 6.080 1.00 78.12 131 LEU A N 1
ATOM 1077 C CA . LEU A 1 131 ? 15.279 10.464 4.883 1.00 78.12 131 LEU A CA 1
ATOM 1078 C C . LEU A 1 131 ? 16.543 11.325 4.757 1.00 78.12 131 LEU A C 1
ATOM 1080 O O . LEU A 1 131 ? 17.581 10.836 4.303 1.00 78.12 131 LEU A O 1
ATOM 1084 N N . LYS A 1 132 ? 16.472 12.613 5.113 1.00 79.25 132 LYS A N 1
ATOM 1085 C CA . LYS A 1 132 ? 17.638 13.512 5.092 1.00 79.25 132 LYS A CA 1
ATOM 1086 C C . LYS A 1 132 ? 18.645 13.132 6.176 1.00 79.25 132 LYS A C 1
ATOM 1088 O O . LYS A 1 132 ? 19.842 13.099 5.897 1.00 79.25 132 LYS A O 1
ATOM 1093 N N . GLU A 1 133 ? 18.170 12.805 7.372 1.00 77.94 133 GLU A N 1
ATOM 1094 C CA . GLU A 1 133 ? 18.999 12.369 8.499 1.00 77.94 133 GLU A CA 1
ATOM 1095 C C . GLU A 1 133 ? 19.662 11.014 8.228 1.00 77.94 133 GLU A C 1
ATOM 1097 O O . GLU A 1 133 ? 20.872 10.889 8.390 1.00 77.94 133 GLU A O 1
ATOM 1102 N N . ALA A 1 134 ? 18.933 10.036 7.684 1.00 73.25 134 ALA A N 1
ATOM 1103 C CA . ALA A 1 134 ? 19.492 8.740 7.296 1.00 73.25 134 ALA A CA 1
ATOM 1104 C C . ALA A 1 134 ? 20.599 8.871 6.232 1.00 73.25 134 ALA A C 1
ATOM 1106 O O . ALA A 1 134 ? 21.618 8.181 6.297 1.00 73.25 134 ALA A O 1
ATOM 1107 N N . LYS A 1 135 ? 20.442 9.793 5.270 1.00 72.94 135 LYS A N 1
ATOM 1108 C CA . LYS A 1 135 ? 21.488 10.111 4.280 1.00 72.94 135 LYS A CA 1
ATOM 1109 C C . LYS A 1 135 ? 22.695 10.811 4.904 1.00 72.94 135 LYS A C 1
ATOM 1111 O O . LYS A 1 135 ? 23.818 10.562 4.472 1.00 72.94 135 LYS A O 1
ATOM 1116 N N . LYS A 1 136 ? 22.479 11.685 5.892 1.00 68.75 136 LYS A N 1
ATOM 1117 C CA . LYS A 1 136 ? 23.560 12.352 6.632 1.00 68.75 136 LYS A CA 1
ATOM 1118 C C . LYS A 1 136 ? 24.363 11.331 7.438 1.00 68.75 136 LYS A C 1
ATOM 1120 O O . LYS A 1 136 ? 25.581 11.326 7.340 1.00 68.75 136 LYS A O 1
ATOM 1125 N N . ASN A 1 137 ? 23.682 10.422 8.131 1.00 61.47 137 ASN A N 1
ATOM 1126 C CA . ASN A 1 137 ? 24.312 9.408 8.969 1.00 61.47 137 ASN A CA 1
ATOM 1127 C C . ASN A 1 137 ? 25.099 8.382 8.141 1.00 61.47 137 ASN A C 1
ATOM 1129 O O . ASN A 1 137 ? 26.228 8.088 8.508 1.00 61.47 137 ASN A O 1
ATOM 1133 N N . LYS A 1 138 ? 24.587 7.930 6.982 1.00 60.94 138 LYS A N 1
ATOM 1134 C CA . LYS A 1 138 ? 25.347 7.058 6.059 1.00 60.94 138 LYS A CA 1
ATOM 1135 C C . LYS A 1 138 ? 26.670 7.678 5.596 1.00 60.94 138 LYS A C 1
ATOM 1137 O O . LYS A 1 138 ? 27.684 6.992 5.604 1.00 60.94 138 LYS A O 1
ATOM 1142 N N . LYS A 1 139 ? 26.679 8.976 5.264 1.00 58.72 139 LYS A N 1
ATOM 1143 C CA . LYS A 1 139 ? 27.915 9.693 4.897 1.00 58.72 139 LYS A CA 1
ATOM 1144 C C . LYS A 1 139 ? 28.916 9.756 6.051 1.00 58.72 139 LYS A C 1
ATOM 1146 O O . LYS A 1 139 ? 30.114 9.675 5.814 1.00 58.72 139 LYS A O 1
ATOM 1151 N N . THR A 1 140 ? 28.437 9.899 7.285 1.00 51.53 140 THR A N 1
ATOM 1152 C CA . THR A 1 140 ? 29.296 9.904 8.475 1.00 51.53 140 THR A CA 1
ATOM 1153 C C . THR A 1 140 ? 29.872 8.514 8.757 1.00 51.53 140 THR A C 1
ATOM 1155 O O . THR A 1 140 ? 31.052 8.407 9.062 1.00 51.53 140 THR A O 1
ATOM 1158 N N . THR A 1 141 ? 29.080 7.446 8.603 1.00 49.81 141 THR A N 1
ATOM 1159 C CA . THR A 1 141 ? 29.538 6.060 8.814 1.00 49.81 141 THR A CA 1
ATOM 1160 C C . THR A 1 141 ? 30.553 5.616 7.757 1.00 49.81 141 THR A C 1
ATOM 1162 O O . THR A 1 141 ? 31.564 5.020 8.112 1.00 49.81 141 THR A O 1
ATOM 1165 N N . GLU A 1 142 ? 30.340 5.965 6.482 1.00 51.97 142 GLU A N 1
ATOM 1166 C CA . GLU A 1 142 ? 31.310 5.716 5.403 1.00 51.97 142 GLU A CA 1
ATOM 1167 C C . GLU A 1 142 ? 32.622 6.484 5.641 1.00 51.97 142 GLU A C 1
ATOM 1169 O O . GLU A 1 142 ? 33.704 5.922 5.483 1.00 51.97 142 GLU A O 1
ATOM 1174 N N . TYR A 1 143 ? 32.543 7.738 6.103 1.00 46.81 143 TYR A N 1
ATOM 1175 C CA . TYR A 1 143 ? 33.721 8.537 6.453 1.00 46.81 143 TYR A CA 1
ATOM 1176 C C . TYR A 1 143 ? 34.509 7.932 7.630 1.00 46.81 143 TYR A C 1
ATOM 1178 O O . TYR A 1 143 ? 35.730 7.799 7.545 1.00 46.81 143 TYR A O 1
ATOM 1186 N N . SER A 1 144 ? 33.830 7.487 8.692 1.00 50.47 144 SER A N 1
ATOM 1187 C CA . SER A 1 144 ? 34.469 6.812 9.832 1.00 50.47 144 SER A CA 1
ATOM 1188 C C . SER A 1 144 ? 35.130 5.483 9.441 1.00 50.47 144 SER A C 1
ATOM 1190 O O . SER A 1 144 ? 36.273 5.248 9.827 1.00 50.47 144 SER A O 1
ATOM 1192 N N . GLN A 1 145 ? 34.485 4.669 8.597 1.00 49.59 145 GLN A N 1
ATOM 1193 C CA . GLN A 1 145 ? 35.059 3.414 8.084 1.00 49.59 145 GLN A CA 1
ATOM 1194 C C . GLN A 1 145 ? 36.291 3.652 7.194 1.00 49.59 145 GLN A C 1
ATOM 1196 O O . GLN A 1 145 ? 37.274 2.917 7.283 1.00 49.59 145 GLN A O 1
ATOM 1201 N N . THR A 1 146 ? 36.294 4.712 6.374 1.00 45.44 146 THR A N 1
ATOM 1202 C CA . THR A 1 146 ? 37.484 5.079 5.582 1.00 45.44 146 THR A CA 1
ATOM 1203 C C . THR A 1 146 ? 38.646 5.608 6.425 1.00 45.44 146 THR A C 1
ATOM 1205 O O . THR A 1 146 ? 39.798 5.481 6.009 1.00 45.44 146 THR A O 1
ATOM 1208 N N . MET A 1 147 ? 38.381 6.179 7.605 1.00 48.06 147 MET A N 1
ATOM 1209 C CA . MET A 1 147 ? 39.437 6.623 8.520 1.00 48.06 147 MET A CA 1
ATOM 1210 C C . MET A 1 147 ? 40.032 5.465 9.333 1.00 48.06 147 MET A C 1
ATOM 1212 O O . MET A 1 147 ? 41.249 5.420 9.500 1.00 48.06 147 MET A O 1
ATOM 1216 N N . GLU A 1 148 ? 39.233 4.478 9.747 1.00 42.66 148 GLU A N 1
ATOM 1217 C CA . GLU A 1 148 ? 39.732 3.267 10.426 1.00 42.66 148 GLU A CA 1
ATOM 1218 C C . GLU A 1 148 ? 40.672 2.426 9.542 1.00 42.66 148 GLU A C 1
ATOM 1220 O O . GLU A 1 148 ? 41.716 1.977 10.014 1.00 42.66 148 GLU A O 1
ATOM 1225 N N . LEU A 1 149 ? 40.390 2.302 8.239 1.00 43.97 149 LEU A N 1
ATOM 1226 C CA . LEU A 1 149 ? 41.276 1.624 7.275 1.00 43.97 149 LEU A CA 1
ATOM 1227 C C . LEU A 1 149 ? 42.622 2.338 7.056 1.00 43.97 149 LEU A C 1
ATOM 1229 O O . LEU A 1 149 ? 43.589 1.706 6.637 1.00 43.97 149 LEU A O 1
ATOM 1233 N N . ARG A 1 150 ? 42.714 3.643 7.342 1.00 46.66 150 ARG A N 1
ATOM 1234 C CA . ARG A 1 150 ? 43.938 4.437 7.137 1.00 46.66 150 ARG A CA 1
ATOM 1235 C C . ARG A 1 150 ? 44.899 4.407 8.333 1.00 46.66 150 ARG A C 1
ATOM 1237 O O . ARG A 1 150 ? 45.995 4.946 8.225 1.00 46.66 150 ARG A O 1
ATOM 1244 N N . THR A 1 151 ? 44.518 3.788 9.454 1.00 40.53 151 THR A N 1
ATOM 1245 C CA . THR A 1 151 ? 45.246 3.914 10.736 1.00 40.53 151 THR A CA 1
ATOM 1246 C C . THR A 1 151 ? 45.921 2.611 11.206 1.00 40.53 151 THR A C 1
ATOM 1248 O O . THR A 1 151 ? 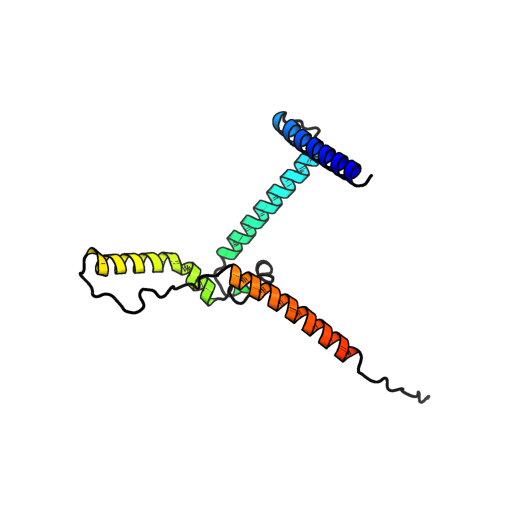46.341 2.519 12.354 1.00 40.53 151 THR A O 1
ATOM 1251 N N . GLN A 1 152 ? 46.066 1.599 10.341 1.00 35.75 152 GLN A N 1
ATOM 1252 C CA . GLN A 1 152 ? 46.817 0.368 10.651 1.00 35.75 152 GLN A CA 1
ATOM 1253 C C . GLN A 1 152 ? 48.305 0.521 10.248 1.00 35.75 152 GLN A C 1
ATOM 1255 O O . GLN A 1 152 ? 48.566 0.857 9.091 1.00 35.75 152 GLN A O 1
ATOM 1260 N N . PRO A 1 153 ? 49.291 0.301 11.145 1.00 38.16 153 PRO A N 1
ATOM 1261 C CA . PRO A 1 153 ? 50.710 0.433 10.812 1.00 38.16 153 PRO A CA 1
ATOM 1262 C C . PRO A 1 153 ? 51.251 -0.801 10.066 1.00 38.16 153 PRO A C 1
ATOM 1264 O O . PRO A 1 153 ? 50.972 -1.937 10.440 1.00 38.16 153 PRO A O 1
ATOM 1267 N N . GLN A 1 154 ? 52.056 -0.571 9.022 1.00 38.62 154 GLN A N 1
ATOM 1268 C CA . GLN A 1 154 ? 52.768 -1.604 8.257 1.00 38.62 154 GLN A CA 1
ATOM 1269 C C . GLN A 1 154 ? 53.903 -2.220 9.093 1.00 38.62 154 GLN A C 1
ATOM 1271 O O . GLN A 1 154 ? 54.891 -1.543 9.371 1.00 38.62 154 GLN A O 1
ATOM 1276 N N . SER A 1 155 ? 53.798 -3.502 9.459 1.00 32.59 155 SER A N 1
ATOM 1277 C CA . SER A 1 155 ? 54.931 -4.285 9.972 1.00 32.59 155 SER A CA 1
ATOM 1278 C C . SER A 1 155 ? 55.609 -5.063 8.841 1.00 32.59 155 SER A C 1
ATOM 1280 O O . SER A 1 155 ? 54.964 -5.815 8.112 1.00 32.59 155 SER A O 1
ATOM 1282 N N . ILE A 1 156 ? 56.917 -4.845 8.722 1.00 39.94 156 ILE A N 1
ATOM 1283 C CA . ILE A 1 156 ? 57.873 -5.478 7.806 1.00 39.94 156 ILE A CA 1
ATOM 1284 C C . ILE A 1 156 ? 58.091 -6.937 8.243 1.00 39.94 156 ILE A C 1
ATOM 1286 O O . ILE A 1 156 ? 58.228 -7.189 9.438 1.00 39.94 156 ILE A O 1
ATOM 1290 N N . ILE A 1 157 ? 58.130 -7.884 7.300 1.00 36.44 157 ILE A N 1
ATOM 1291 C CA . ILE A 1 157 ? 58.543 -9.276 7.549 1.00 36.44 157 ILE A CA 1
ATOM 1292 C C . ILE A 1 157 ? 59.842 -9.518 6.772 1.00 36.44 157 ILE A C 1
ATOM 1294 O O . ILE A 1 157 ? 59.856 -9.396 5.549 1.00 36.44 157 ILE A O 1
ATOM 1298 N N . GLU A 1 158 ? 60.918 -9.814 7.506 1.00 36.22 158 GLU A N 1
ATOM 1299 C CA . GLU A 1 158 ? 62.193 -10.328 6.994 1.00 36.22 158 GLU A CA 1
ATOM 1300 C C . GLU A 1 158 ? 62.045 -11.802 6.581 1.00 36.22 158 GLU A C 1
ATOM 1302 O O . GLU A 1 158 ? 61.479 -12.619 7.309 1.00 36.22 158 GLU A O 1
ATOM 1307 N N . GLU A 1 159 ? 62.561 -12.119 5.395 1.00 38.97 159 GLU A N 1
ATOM 1308 C CA . GLU A 1 159 ? 62.681 -13.458 4.814 1.00 38.97 159 GLU A CA 1
ATOM 1309 C C . GLU A 1 159 ? 63.845 -14.225 5.471 1.00 38.97 159 GLU A C 1
ATOM 1311 O O . GLU A 1 159 ? 64.978 -13.743 5.485 1.00 38.97 159 GLU A O 1
ATOM 1316 N N . SER A 1 160 ? 63.585 -15.438 5.971 1.00 32.06 160 SER A N 1
ATOM 1317 C CA . SER A 1 160 ? 64.617 -16.432 6.291 1.00 32.06 160 SER A CA 1
ATOM 1318 C C . SER A 1 160 ? 64.540 -17.547 5.255 1.00 32.06 160 SER A C 1
ATOM 1320 O O . SER A 1 160 ? 63.527 -18.238 5.162 1.00 32.06 160 SER A O 1
ATOM 1322 N N . SER A 1 161 ? 65.620 -17.671 4.487 1.00 38.31 161 SER A N 1
ATOM 1323 C CA . SER A 1 161 ? 65.868 -18.683 3.460 1.00 38.31 161 SER A CA 1
ATOM 1324 C C . SER A 1 161 ? 66.096 -20.067 4.072 1.00 38.31 161 SER A C 1
ATOM 1326 O O . SER A 1 161 ? 66.768 -20.166 5.099 1.00 38.31 161 SER A O 1
ATOM 1328 N N . ASP A 1 162 ? 65.618 -21.097 3.376 1.00 33.22 162 ASP A N 1
ATOM 1329 C CA . ASP A 1 162 ? 66.371 -22.340 3.150 1.00 33.22 162 ASP A CA 1
ATOM 1330 C C . ASP A 1 162 ? 66.883 -22.334 1.699 1.00 33.22 162 ASP A C 1
ATOM 1332 O O . ASP A 1 162 ? 66.263 -21.621 0.868 1.00 33.22 162 ASP A O 1
#